Protein AF-A0AAU4LI07-F1 (afdb_monomer_lite)

Structure (mmCIF, N/CA/C/O backbone):
data_AF-A0AAU4LI07-F1
#
_entry.id   AF-A0AAU4LI07-F1
#
loop_
_atom_site.group_PDB
_atom_site.id
_atom_site.type_symbol
_atom_site.label_atom_id
_atom_site.label_alt_id
_atom_site.label_comp_id
_atom_site.label_asym_id
_atom_site.label_entity_id
_atom_site.label_seq_id
_atom_site.pdbx_PDB_ins_code
_atom_site.Cartn_x
_atom_site.Cartn_y
_atom_site.Cartn_z
_atom_site.occupancy
_atom_site.B_iso_or_equiv
_atom_site.auth_seq_id
_atom_site.auth_comp_id
_atom_site.auth_asym_id
_atom_site.auth_atom_id
_atom_site.pdbx_PDB_model_num
ATOM 1 N N . MET A 1 1 ? 20.927 -0.518 4.371 1.00 57.72 1 MET A N 1
ATOM 2 C CA . MET A 1 1 ? 20.229 -1.818 4.446 1.00 57.72 1 MET A CA 1
ATOM 3 C C . MET A 1 1 ? 18.729 -1.678 4.746 1.00 57.72 1 MET A C 1
ATOM 5 O O . MET A 1 1 ? 17.979 -2.533 4.319 1.00 57.72 1 MET A O 1
ATOM 9 N N . TYR A 1 2 ? 18.263 -0.568 5.335 1.00 61.50 2 TYR A N 1
ATOM 10 C CA . TYR A 1 2 ? 16.848 -0.342 5.691 1.00 61.50 2 TYR A CA 1
ATOM 11 C C . TYR A 1 2 ? 15.839 -0.188 4.534 1.00 61.50 2 TYR A C 1
ATOM 13 O O . TYR A 1 2 ? 14.655 -0.446 4.718 1.00 61.50 2 TYR A O 1
ATOM 21 N N . ALA A 1 3 ? 16.273 0.224 3.337 1.00 71.38 3 ALA A N 1
ATOM 22 C CA . ALA A 1 3 ? 15.351 0.465 2.220 1.00 71.38 3 ALA A CA 1
ATOM 23 C C . ALA A 1 3 ? 14.691 -0.822 1.687 1.00 71.38 3 ALA A C 1
ATOM 25 O O . ALA A 1 3 ? 13.556 -0.782 1.221 1.00 71.38 3 ALA A O 1
ATOM 26 N N . THR A 1 4 ? 15.391 -1.957 1.769 1.00 80.75 4 THR A N 1
ATOM 27 C CA . THR A 1 4 ? 14.886 -3.246 1.276 1.00 80.75 4 THR A CA 1
ATOM 28 C C . THR A 1 4 ? 13.908 -3.883 2.259 1.00 80.75 4 THR A C 1
ATOM 30 O O . THR A 1 4 ? 12.892 -4.417 1.831 1.00 80.75 4 THR A O 1
ATOM 33 N N . GLU A 1 5 ? 14.176 -3.782 3.564 1.00 86.06 5 GLU A N 1
ATOM 34 C CA . GLU A 1 5 ? 13.248 -4.243 4.608 1.00 86.06 5 GLU A CA 1
ATOM 35 C C . GLU A 1 5 ? 11.942 -3.445 4.552 1.00 86.06 5 GLU A C 1
ATOM 37 O O . GLU A 1 5 ? 10.869 -4.035 4.468 1.00 86.06 5 GLU A O 1
ATOM 42 N N . GLN A 1 6 ? 12.034 -2.113 4.440 1.00 89.81 6 GLN A N 1
ATOM 43 C CA . GLN A 1 6 ? 10.855 -1.263 4.271 1.00 89.81 6 GLN A CA 1
ATOM 44 C C . GLN A 1 6 ? 10.040 -1.639 3.023 1.00 89.81 6 GLN A C 1
ATOM 46 O O . GLN A 1 6 ? 8.814 -1.676 3.080 1.00 89.81 6 GLN A O 1
ATOM 51 N N . LEU A 1 7 ? 10.697 -1.915 1.891 1.00 92.94 7 LEU A N 1
ATOM 52 C CA . LEU A 1 7 ? 10.003 -2.340 0.674 1.00 92.94 7 LEU A CA 1
ATOM 53 C C . LEU A 1 7 ? 9.261 -3.665 0.885 1.00 92.94 7 LEU A C 1
ATOM 55 O O . LEU A 1 7 ? 8.117 -3.797 0.455 1.00 92.94 7 LEU A O 1
ATOM 59 N N . TYR A 1 8 ? 9.906 -4.632 1.538 1.00 94.69 8 TYR A N 1
ATOM 60 C CA . TYR A 1 8 ? 9.307 -5.934 1.804 1.00 94.69 8 TYR A CA 1
ATOM 61 C C . TYR A 1 8 ? 8.068 -5.808 2.698 1.00 94.69 8 TYR A C 1
ATOM 63 O O . TYR A 1 8 ? 7.030 -6.390 2.384 1.00 94.69 8 TYR A O 1
ATOM 71 N N . ASP A 1 9 ? 8.143 -4.981 3.742 1.00 95.31 9 ASP A N 1
ATOM 72 C CA . ASP A 1 9 ? 7.017 -4.707 4.635 1.00 95.31 9 ASP A CA 1
ATOM 73 C C . ASP A 1 9 ? 5.859 -4.013 3.903 1.00 95.31 9 ASP A C 1
ATOM 75 O O . ASP A 1 9 ? 4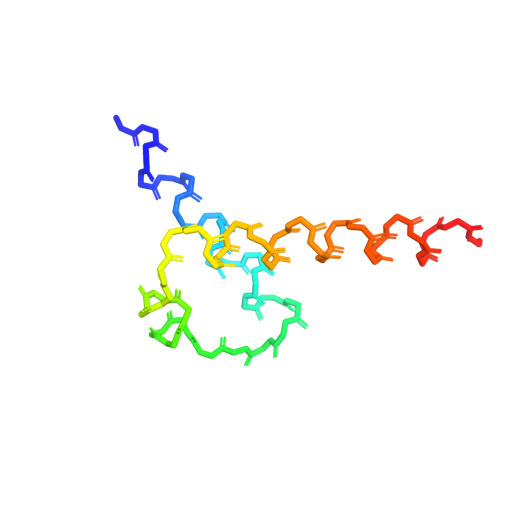.708 -4.425 4.046 1.00 95.31 9 ASP A O 1
ATOM 79 N N . GLU A 1 10 ? 6.144 -2.998 3.074 1.00 96.44 10 GLU A N 1
ATOM 80 C CA . GLU A 1 10 ? 5.128 -2.313 2.260 1.00 96.44 10 GLU A CA 1
ATOM 81 C C . GLU A 1 10 ? 4.404 -3.305 1.329 1.00 96.44 10 GLU A C 1
ATOM 83 O O . GLU A 1 10 ? 3.172 -3.304 1.253 1.00 96.44 10 GLU A O 1
ATOM 88 N N . VAL A 1 11 ? 5.155 -4.176 0.646 1.00 96.75 11 VAL A N 1
ATOM 89 C CA . VAL A 1 11 ? 4.598 -5.179 -0.276 1.00 96.75 11 VAL A CA 1
ATOM 90 C C . VAL A 1 11 ? 3.779 -6.226 0.475 1.00 96.75 11 VAL A C 1
ATOM 92 O O . VAL A 1 11 ? 2.641 -6.497 0.092 1.00 96.75 11 VAL A O 1
ATOM 95 N N . ALA A 1 12 ? 4.320 -6.791 1.556 1.00 97.12 12 ALA A N 1
ATOM 96 C CA . ALA A 1 12 ? 3.636 -7.800 2.358 1.00 97.12 12 ALA A CA 1
ATOM 97 C C . ALA A 1 12 ? 2.344 -7.252 2.978 1.00 97.12 12 ALA A C 1
ATOM 99 O O . ALA A 1 12 ? 1.323 -7.939 2.977 1.00 97.12 12 ALA A O 1
ATOM 100 N N . TYR A 1 13 ? 2.357 -6.003 3.453 1.00 97.56 13 TYR A N 1
ATOM 101 C CA . TYR A 1 13 ? 1.185 -5.361 4.040 1.00 97.56 13 TYR A CA 1
ATOM 102 C C . TYR A 1 13 ? 0.057 -5.178 3.021 1.00 97.56 13 TYR A C 1
ATOM 104 O O . TYR A 1 13 ? -1.097 -5.514 3.293 1.00 97.56 13 TYR A O 1
ATOM 112 N N . ILE A 1 14 ? 0.387 -4.701 1.819 1.00 97.88 14 ILE A N 1
ATOM 113 C CA . ILE A 1 14 ? -0.589 -4.544 0.735 1.00 97.88 14 ILE A CA 1
ATOM 114 C C . ILE A 1 14 ? -1.110 -5.908 0.277 1.00 97.88 14 ILE A C 1
ATOM 116 O O . ILE A 1 14 ? -2.324 -6.081 0.146 1.00 97.88 14 ILE A O 1
ATOM 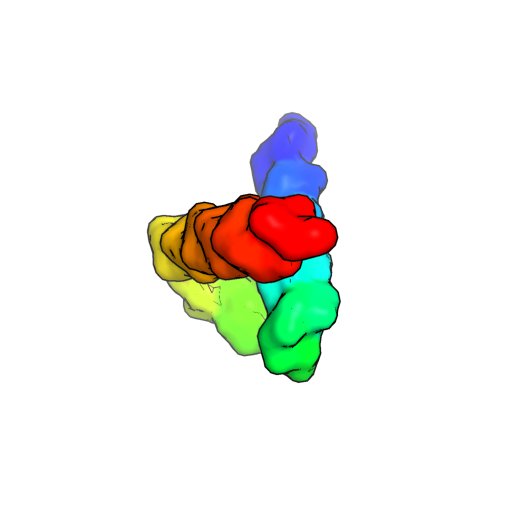120 N N . ALA A 1 15 ? -0.220 -6.885 0.082 1.00 98.06 15 ALA A N 1
ATOM 121 C CA . ALA A 1 15 ? -0.592 -8.238 -0.320 1.00 98.06 15 ALA A CA 1
ATOM 122 C C . ALA A 1 15 ? -1.529 -8.891 0.705 1.00 98.06 15 ALA A C 1
ATOM 124 O O . ALA A 1 15 ? -2.529 -9.489 0.325 1.00 98.06 15 ALA A O 1
ATOM 125 N N . TYR A 1 16 ? -1.265 -8.722 2.000 1.00 97.19 16 TYR A N 1
ATOM 126 C CA . TYR A 1 16 ? -2.109 -9.258 3.066 1.00 97.19 16 TYR A CA 1
ATOM 127 C C . TYR A 1 16 ? -3.536 -8.687 3.044 1.00 97.19 16 TYR A C 1
ATOM 129 O O . TYR A 1 16 ? -4.499 -9.412 3.277 1.00 97.19 16 TYR A O 1
ATOM 137 N N . HIS A 1 17 ? -3.694 -7.395 2.746 1.00 96.69 17 HIS A N 1
ATOM 138 C CA . HIS A 1 17 ? -5.004 -6.743 2.782 1.00 96.69 17 HIS A CA 1
ATOM 139 C C . HIS A 1 17 ? -5.791 -6.860 1.471 1.00 96.69 17 HIS A C 1
ATOM 141 O O . HIS A 1 17 ? -6.997 -7.110 1.501 1.00 96.69 17 HIS A O 1
ATOM 147 N N . PHE A 1 18 ? -5.140 -6.696 0.319 1.00 96.38 18 PHE A N 1
ATOM 148 C CA . PHE A 1 18 ? -5.811 -6.732 -0.986 1.00 96.38 18 PHE A CA 1
ATOM 149 C C . PHE A 1 18 ? -5.685 -8.064 -1.717 1.00 96.38 18 PHE A C 1
ATOM 151 O O . PHE A 1 18 ? -6.382 -8.263 -2.709 1.00 96.38 18 PHE A O 1
ATOM 158 N N . HIS A 1 19 ? -4.854 -8.985 -1.222 1.00 97.00 19 HIS A N 1
ATOM 159 C CA . HIS A 1 19 ? -4.600 -10.291 -1.842 1.00 97.00 19 HIS A CA 1
ATOM 160 C C . HIS A 1 19 ? -4.085 -10.178 -3.284 1.00 97.00 19 HIS A C 1
ATOM 162 O O . HIS A 1 19 ? -4.238 -11.095 -4.089 1.00 97.00 19 HIS A O 1
ATOM 168 N N . TRP A 1 20 ? -3.480 -9.035 -3.616 1.00 97.56 20 TRP A N 1
ATOM 169 C CA . TRP A 1 20 ? -2.816 -8.830 -4.894 1.00 97.56 20 TRP A CA 1
ATOM 170 C C . TRP A 1 20 ? -1.496 -9.599 -4.921 1.00 97.56 20 TRP A C 1
ATOM 172 O O . TRP A 1 20 ? -0.833 -9.719 -3.884 1.00 97.56 20 TRP A O 1
ATOM 182 N N . PRO A 1 21 ? -1.104 -10.126 -6.089 1.00 96.94 21 PRO A N 1
ATOM 183 C CA . PRO A 1 21 ? 0.163 -10.819 -6.217 1.00 96.94 21 PRO A CA 1
ATOM 184 C C . PRO A 1 21 ? 1.328 -9.824 -6.072 1.00 96.94 21 PRO A C 1
ATOM 186 O O . PRO A 1 21 ? 1.195 -8.626 -6.333 1.00 96.94 21 PRO A O 1
ATOM 189 N N . MET A 1 22 ? 2.468 -10.311 -5.571 1.00 93.94 22 MET A N 1
ATOM 190 C CA . MET A 1 22 ? 3.603 -9.453 -5.199 1.00 93.94 22 MET A CA 1
ATOM 191 C C . MET A 1 22 ? 4.203 -8.703 -6.390 1.00 93.94 22 MET A C 1
ATOM 193 O O . MET A 1 22 ? 4.641 -7.571 -6.224 1.00 93.94 22 MET A O 1
ATOM 197 N N . ASP A 1 23 ? 4.212 -9.319 -7.570 1.00 95.38 23 ASP A N 1
ATOM 198 C CA . ASP A 1 23 ? 4.683 -8.726 -8.825 1.00 95.38 23 ASP A CA 1
ATOM 199 C C . ASP A 1 23 ? 3.915 -7.444 -9.170 1.00 95.38 23 ASP A C 1
ATOM 201 O O . ASP A 1 23 ? 4.527 -6.398 -9.363 1.00 95.38 23 ASP A O 1
ATOM 205 N N . VAL A 1 24 ? 2.584 -7.479 -9.096 1.00 96.69 24 VAL A N 1
ATOM 206 C CA . VAL A 1 24 ? 1.727 -6.308 -9.334 1.00 96.69 24 VAL A CA 1
ATOM 207 C C . VAL A 1 24 ? 2.028 -5.176 -8.349 1.00 96.69 24 VAL A C 1
ATOM 209 O O . VAL A 1 24 ? 1.978 -4.006 -8.714 1.00 96.69 24 VAL A O 1
ATOM 212 N N . ILE A 1 25 ? 2.348 -5.497 -7.093 1.00 96.81 25 ILE A N 1
ATOM 213 C CA . ILE A 1 25 ? 2.655 -4.490 -6.064 1.00 96.81 25 ILE A CA 1
ATOM 214 C C . ILE A 1 25 ? 4.074 -3.924 -6.242 1.00 96.81 25 ILE A C 1
ATOM 216 O O . ILE A 1 25 ? 4.314 -2.750 -5.947 1.00 96.81 25 ILE A O 1
ATOM 220 N N . LEU A 1 26 ? 5.016 -4.748 -6.708 1.00 95.19 26 LEU A N 1
ATOM 221 C CA . LEU A 1 26 ? 6.383 -4.332 -7.024 1.00 95.19 26 LEU A CA 1
ATOM 222 C C . LEU A 1 26 ? 6.437 -3.416 -8.253 1.00 95.19 26 LEU A C 1
ATOM 224 O O . LEU A 1 26 ? 7.290 -2.531 -8.285 1.00 95.19 26 LEU A O 1
ATOM 228 N N . ASP A 1 27 ? 5.505 -3.577 -9.194 1.00 97.06 27 ASP A N 1
ATOM 229 C CA . ASP A 1 27 ? 5.369 -2.719 -10.378 1.00 97.06 27 ASP A CA 1
ATOM 230 C C . ASP A 1 27 ? 4.771 -1.333 -10.069 1.00 97.06 27 ASP A C 1
ATOM 232 O O . ASP A 1 27 ? 4.865 -0.422 -10.894 1.00 97.06 27 ASP A O 1
ATOM 236 N N . LEU A 1 28 ? 4.182 -1.133 -8.881 1.00 96.44 28 LEU A N 1
ATOM 237 C CA . LEU A 1 28 ? 3.677 0.177 -8.463 1.00 96.44 28 LEU A CA 1
ATOM 238 C C . LEU A 1 28 ? 4.817 1.172 -8.239 1.00 96.44 28 LEU A C 1
ATOM 240 O O . LEU A 1 28 ? 5.836 0.864 -7.604 1.00 96.44 28 LEU A O 1
ATOM 244 N N . GLU A 1 29 ? 4.583 2.427 -8.626 1.00 96.06 29 GLU A N 1
ATOM 245 C CA . GLU A 1 29 ? 5.484 3.507 -8.243 1.00 96.06 29 GLU A CA 1
ATOM 246 C C . GLU A 1 29 ? 5.604 3.588 -6.713 1.00 96.06 29 GLU A C 1
ATOM 248 O O . GLU A 1 29 ? 4.637 3.388 -5.969 1.00 96.06 29 GLU A O 1
ATOM 253 N N . HIS A 1 30 ? 6.792 3.951 -6.214 1.00 93.25 30 HIS A N 1
ATOM 254 C CA . HIS A 1 30 ? 7.039 4.068 -4.771 1.00 93.25 30 HIS A CA 1
ATOM 255 C C . HIS A 1 30 ? 5.994 4.943 -4.054 1.00 93.25 30 HIS A C 1
ATOM 257 O O . HIS A 1 30 ? 5.618 4.651 -2.918 1.00 93.25 30 HIS A O 1
ATOM 263 N N . LEU A 1 31 ? 5.512 6.008 -4.706 1.00 95.50 31 LEU A N 1
ATOM 264 C CA . LEU A 1 31 ? 4.503 6.900 -4.136 1.00 95.50 31 LEU A CA 1
ATOM 265 C C . LEU A 1 31 ? 3.115 6.250 -4.081 1.00 95.50 31 LEU A C 1
ATOM 267 O O . LEU A 1 31 ? 2.391 6.437 -3.1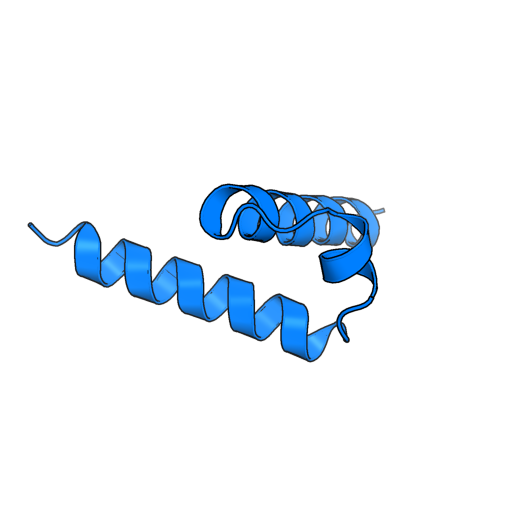05 1.00 95.50 31 LEU A O 1
ATOM 271 N N . GLU A 1 32 ? 2.742 5.486 -5.103 1.00 96.81 32 GLU A N 1
ATOM 272 C CA . GLU A 1 32 ? 1.461 4.780 -5.150 1.00 96.81 32 GLU A CA 1
ATOM 273 C C . GLU A 1 32 ? 1.401 3.677 -4.102 1.00 96.81 32 GLU A C 1
ATOM 275 O O . GLU A 1 32 ? 0.434 3.599 -3.343 1.00 96.81 32 GLU A O 1
ATOM 280 N N . ARG A 1 33 ? 2.473 2.888 -3.980 1.00 96.38 33 ARG A N 1
ATOM 281 C CA . ARG A 1 33 ? 2.572 1.856 -2.947 1.00 96.38 33 ARG A CA 1
ATOM 282 C C . ARG A 1 33 ? 2.394 2.451 -1.547 1.00 96.38 33 ARG A C 1
ATOM 284 O O . ARG A 1 33 ? 1.567 1.970 -0.775 1.00 96.38 33 ARG A O 1
ATOM 291 N N . ARG A 1 34 ? 3.079 3.560 -1.241 1.00 96.12 34 ARG A N 1
ATOM 292 C CA . ARG A 1 34 ? 2.919 4.267 0.044 1.00 96.12 34 ARG A CA 1
ATOM 293 C C . ARG A 1 34 ? 1.495 4.774 0.279 1.00 96.12 34 ARG A C 1
ATOM 295 O O . ARG A 1 34 ? 0.980 4.623 1.383 1.00 96.12 34 ARG A O 1
ATOM 302 N N . ARG A 1 35 ? 0.818 5.298 -0.751 1.00 97.50 35 ARG A N 1
ATOM 303 C CA . ARG A 1 35 ? -0.593 5.717 -0.641 1.00 97.50 35 ARG A CA 1
ATOM 304 C C . ARG A 1 35 ? -1.511 4.563 -0.244 1.00 97.50 35 ARG A C 1
ATOM 306 O O . ARG A 1 35 ? 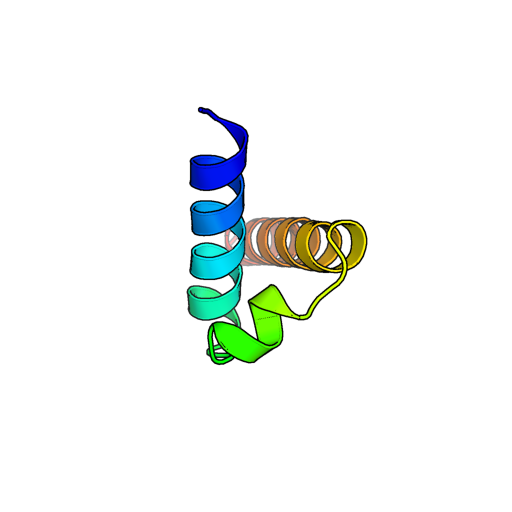-2.417 4.765 0.564 1.00 97.50 35 ARG A O 1
ATOM 313 N N . TYR A 1 36 ? -1.290 3.365 -0.787 1.00 97.81 36 TYR A N 1
ATOM 314 C CA . TYR A 1 36 ? -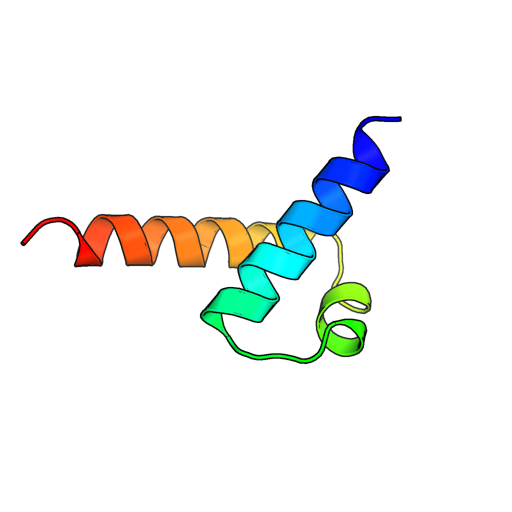2.072 2.191 -0.397 1.00 97.81 36 TYR A CA 1
ATOM 315 C C . TYR A 1 36 ? -1.816 1.788 1.054 1.00 97.81 36 TYR A C 1
ATOM 317 O O . TYR A 1 36 ? -2.781 1.548 1.778 1.00 97.81 36 TYR A O 1
ATOM 325 N N . VAL A 1 37 ? -0.558 1.792 1.506 1.00 97.69 37 VAL A N 1
ATOM 326 C CA . VAL A 1 37 ? -0.217 1.551 2.920 1.00 97.69 37 VAL A CA 1
ATOM 327 C C . VAL A 1 37 ? -0.960 2.528 3.839 1.00 97.69 37 VAL A C 1
ATOM 329 O O . VAL A 1 37 ? -1.633 2.099 4.780 1.00 97.69 37 VAL A O 1
ATOM 332 N N . ASP A 1 38 ? -0.923 3.826 3.529 1.00 97.62 38 ASP A N 1
ATOM 333 C CA . ASP A 1 38 ? -1.611 4.859 4.313 1.00 97.62 38 ASP A CA 1
ATOM 334 C C . ASP A 1 38 ? -3.133 4.659 4.334 1.00 97.62 38 ASP A C 1
ATOM 336 O O . ASP A 1 38 ? -3.782 4.804 5.379 1.00 97.62 38 ASP A O 1
ATOM 340 N N . GLN A 1 39 ? -3.717 4.297 3.189 1.00 97.62 39 GLN A N 1
ATOM 341 C CA . GLN A 1 39 ? -5.151 4.059 3.067 1.00 97.62 39 GLN A CA 1
ATOM 342 C C . GLN A 1 39 ? -5.592 2.831 3.866 1.00 97.62 39 GLN A C 1
ATOM 344 O O . GLN A 1 39 ? -6.595 2.903 4.579 1.00 97.62 39 GLN A O 1
ATOM 349 N N . ILE A 1 40 ? -4.848 1.727 3.790 1.00 97.00 40 ILE A N 1
ATOM 350 C CA . ILE A 1 40 ? -5.110 0.517 4.575 1.00 97.00 40 ILE A CA 1
ATOM 351 C C . ILE A 1 40 ? -5.043 0.848 6.071 1.00 97.00 40 ILE A C 1
ATOM 353 O O . ILE A 1 40 ? -5.974 0.540 6.818 1.00 97.00 40 ILE A O 1
ATOM 357 N N . 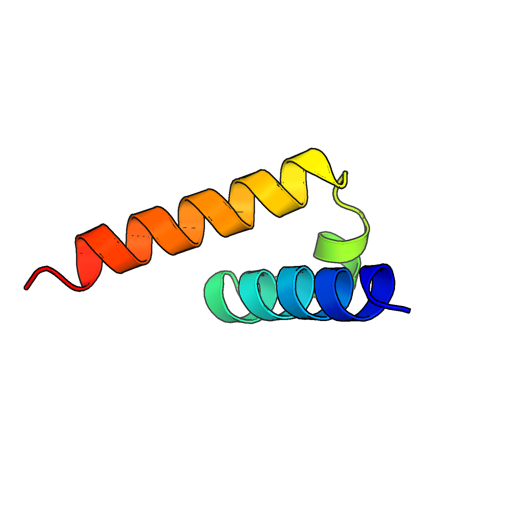ALA A 1 41 ? -3.998 1.556 6.512 1.00 95.81 41 ALA A N 1
ATOM 358 C CA . ALA A 1 41 ? -3.857 1.961 7.906 1.00 95.81 41 ALA A CA 1
ATOM 359 C C . ALA A 1 41 ? -5.030 2.848 8.366 1.00 95.81 41 ALA A C 1
ATOM 361 O O . ALA A 1 41 ? -5.542 2.686 9.476 1.00 95.81 41 ALA A O 1
ATOM 362 N N . ARG A 1 42 ? -5.498 3.769 7.510 1.00 96.56 42 ARG A N 1
ATOM 363 C CA . ARG A 1 42 ? -6.682 4.601 7.778 1.00 96.56 42 ARG A CA 1
ATOM 364 C C . ARG A 1 42 ? -7.949 3.760 7.926 1.00 96.56 42 ARG A C 1
ATOM 366 O O . ARG A 1 42 ? -8.705 3.992 8.866 1.00 96.56 42 ARG A O 1
ATOM 373 N N . LEU A 1 43 ? -8.178 2.798 7.034 1.00 95.50 43 LEU A N 1
ATOM 374 C CA . LEU A 1 43 ? -9.344 1.912 7.079 1.00 95.50 43 LEU A CA 1
ATOM 375 C C . LEU A 1 43 ? -9.343 1.037 8.336 1.00 95.50 43 LEU A C 1
ATOM 377 O O . LEU A 1 43 ? -10.366 0.955 9.010 1.00 95.50 43 LEU A O 1
ATOM 381 N N . ASN A 1 44 ? -8.194 0.470 8.707 1.00 93.50 44 ASN A N 1
ATOM 382 C CA . ASN A 1 44 ? -8.057 -0.332 9.924 1.00 93.50 44 ASN A CA 1
ATOM 383 C C . ASN A 1 44 ? -8.356 0.487 11.190 1.00 93.50 44 ASN A C 1
ATOM 385 O O . ASN A 1 44 ? -9.055 0.005 12.078 1.00 93.50 44 ASN A O 1
ATOM 389 N N . ARG A 1 45 ? -7.905 1.751 11.258 1.00 94.44 45 ARG A N 1
ATOM 390 C CA . ARG A 1 45 ? -8.249 2.658 12.371 1.00 94.44 45 ARG A CA 1
ATOM 391 C C . ARG A 1 45 ? -9.746 2.953 12.455 1.00 94.44 45 ARG A C 1
ATOM 393 O O . ARG A 1 45 ? -10.281 3.042 13.552 1.00 94.44 45 ARG A O 1
ATOM 400 N N . LEU A 1 46 ? -10.418 3.110 11.314 1.00 93.81 46 LEU A N 1
ATOM 401 C CA . LEU A 1 46 ? -11.868 3.327 11.272 1.00 93.81 46 LEU A CA 1
ATOM 402 C C . LEU A 1 46 ? -12.649 2.061 11.653 1.00 93.81 46 LEU A C 1
ATOM 404 O O . LEU A 1 46 ? -13.678 2.158 12.315 1.00 93.81 46 LEU A O 1
ATOM 408 N N . ALA A 1 47 ? -12.165 0.886 11.248 1.00 91.12 47 ALA A N 1
ATOM 409 C CA . ALA A 1 47 ? -12.802 -0.396 11.535 1.00 91.12 47 ALA A CA 1
ATOM 410 C C . ALA A 1 47 ? -12.618 -0.845 12.995 1.00 91.12 47 ALA A C 1
ATOM 412 O O . ALA A 1 47 ? -13.550 -1.391 13.576 1.00 91.12 47 ALA A O 1
ATOM 413 N N . GLY A 1 48 ? -11.447 -0.592 13.591 1.00 79.62 48 GLY A N 1
ATOM 414 C CA . GLY A 1 48 ? -11.105 -0.976 14.968 1.00 79.62 48 GLY A CA 1
ATOM 415 C C . GLY A 1 48 ? -11.657 -0.057 16.066 1.00 79.62 48 GLY A C 1
ATOM 416 O O . GLY A 1 48 ? -11.377 -0.281 17.236 1.00 79.62 48 GLY A O 1
ATOM 417 N N . GLY A 1 49 ? -12.421 0.980 15.709 1.00 61.69 49 GLY A N 1
ATOM 418 C CA . GLY A 1 49 ? -13.107 1.871 16.653 1.00 61.69 49 GLY A CA 1
ATOM 419 C C . GLY A 1 49 ? -14.490 1.376 17.101 1.00 61.69 49 GLY A C 1
ATOM 420 O O . GLY A 1 49 ? -15.335 2.206 17.436 1.00 61.69 49 GLY A O 1
ATOM 421 N N . ARG A 1 50 ? -14.747 0.064 17.044 1.00 55.09 50 ARG A N 1
ATOM 422 C CA . ARG A 1 50 ? -15.993 -0.588 17.476 1.00 55.09 50 ARG A CA 1
ATOM 423 C C . ARG A 1 50 ? -15.728 -1.610 18.566 1.00 55.09 50 ARG A C 1
ATOM 425 O O . ARG A 1 50 ? -14.762 -2.383 18.398 1.00 55.09 50 ARG A O 1
#

pLDDT: mean 91.67, std 10.88, range [55.09, 98.06]

Radius of gyration: 11.51 Å; chains: 1; bounding box: 36×18×28 Å

Sequence (50 aa):
MYATEQLYDEVAYIAYHFHWPMDVILDLEHLERRRYVDQIARLNRLAGGR

Secondary structure (DSSP, 8-state):
-HHHHHHHHHHHHHHHHH---HHHHHTS-HHHHHHHHHHHHHHHHHHT--

Foldseek 3Di:
DPVVVVLVCLLVVLCVPVVDDSVVLVPDDPVVSVVSVVVVVVVCVVVVPD